Protein AF-A0A183SQ21-F1 (afdb_monomer)

Radius of gyration: 21.15 Å; Cα contacts (8 Å, |Δi|>4): 156; chains: 1; bounding box: 53×27×57 Å

Foldseek 3Di:
DDPPPQPQDDACADDPPDGRNDPVGHFDADPSRATDDPVDDPPDDDQVPAPDGHDFDKDFDKDKDWDADPVRHFDADPPPRHGKMKTFWDQDPVRDIDGPMDGPDDPDPPPPDDDDDPVRIDIDDPDDDDDD

pLDDT: mean 79.43, std 20.69, range [33.34, 97.88]

Organism: Schistocephalus solidus (NCBI:txid70667)

Structure (mmCIF, N/CA/C/O backbone):
data_AF-A0A183SQ21-F1
#
_entry.id   AF-A0A183SQ21-F1
#
loop_
_atom_site.group_PDB
_atom_site.id
_atom_site.type_symbol
_atom_site.label_atom_id
_atom_site.label_alt_id
_atom_site.label_comp_id
_atom_site.label_asym_id
_atom_site.label_entity_id
_atom_site.label_seq_id
_atom_site.pdbx_PDB_ins_code
_atom_site.Cartn_x
_atom_site.Cartn_y
_atom_site.Cartn_z
_atom_site.occupancy
_atom_site.B_iso_or_equiv
_atom_site.auth_seq_id
_atom_site.auth_comp_id
_atom_site.auth_asym_id
_atom_site.auth_atom_id
_atom_site.pdbx_PDB_model_num
ATOM 1 N N . MET A 1 1 ? -20.252 18.347 20.128 1.00 39.56 1 MET A N 1
ATOM 2 C CA . MET A 1 1 ? -20.014 17.818 18.763 1.00 39.56 1 MET A CA 1
ATOM 3 C C . MET A 1 1 ? -20.883 16.577 18.592 1.00 39.56 1 MET A C 1
ATOM 5 O O . MET A 1 1 ? -20.926 15.811 19.546 1.00 39.56 1 MET A O 1
ATOM 9 N N . PRO A 1 2 ? -21.644 16.403 17.498 1.00 37.38 2 PRO A N 1
ATOM 10 C CA . PRO A 1 2 ? -22.770 15.466 17.461 1.00 37.38 2 PRO A CA 1
ATOM 11 C C . PRO A 1 2 ? -22.291 14.015 17.628 1.00 37.38 2 PRO A C 1
ATOM 13 O O . PRO A 1 2 ? -21.528 13.499 16.817 1.00 37.38 2 PRO A O 1
ATOM 16 N N . THR A 1 3 ? -22.720 13.374 18.714 1.00 44.44 3 THR A N 1
ATOM 17 C CA . THR A 1 3 ? -22.290 12.044 19.187 1.00 44.44 3 THR A CA 1
ATOM 18 C C . THR A 1 3 ? -23.145 10.888 18.653 1.00 44.44 3 THR A C 1
ATOM 20 O O . THR A 1 3 ? -22.992 9.749 19.088 1.00 44.44 3 THR A O 1
ATOM 23 N N . THR A 1 4 ? -24.044 11.141 17.703 1.00 46.66 4 THR A N 1
ATOM 24 C CA . THR A 1 4 ? -25.114 10.201 17.328 1.00 46.66 4 THR A CA 1
ATOM 25 C C . THR A 1 4 ? -24.826 9.313 16.110 1.00 46.66 4 THR A C 1
ATOM 27 O O . THR A 1 4 ? -25.669 8.494 15.776 1.00 46.66 4 THR A O 1
ATOM 30 N N . GLY A 1 5 ? -23.652 9.407 15.465 1.00 54.44 5 GLY A N 1
ATOM 31 C CA . GLY A 1 5 ? -23.380 8.699 14.196 1.00 54.44 5 GLY A CA 1
ATOM 32 C C . GLY A 1 5 ? -22.378 7.532 14.216 1.00 54.44 5 GLY A C 1
ATOM 33 O O . GLY A 1 5 ? -22.286 6.814 13.225 1.00 54.44 5 GLY A O 1
ATOM 34 N N . PHE A 1 6 ? -21.598 7.330 15.288 1.00 63.06 6 PHE A N 1
ATOM 35 C CA . PHE A 1 6 ? -20.486 6.353 15.281 1.00 63.06 6 PHE A CA 1
ATOM 36 C C . PHE A 1 6 ? -20.784 5.027 15.989 1.00 63.06 6 PHE A C 1
ATOM 38 O O . PHE A 1 6 ? -20.034 4.073 15.804 1.00 63.06 6 PHE A O 1
ATOM 45 N N . LYS A 1 7 ? -21.867 4.946 16.777 1.00 65.06 7 LYS A N 1
ATOM 46 C CA . LYS A 1 7 ? -22.185 3.750 17.578 1.00 65.06 7 LYS A CA 1
ATOM 47 C C . LYS A 1 7 ? -22.483 2.502 16.738 1.00 65.06 7 LYS A C 1
ATOM 49 O O . LYS A 1 7 ? -22.293 1.400 17.233 1.00 65.06 7 LYS A O 1
ATOM 54 N N . ASP A 1 8 ? -22.861 2.676 15.472 1.00 83.75 8 ASP A N 1
ATOM 55 C CA . ASP A 1 8 ? -23.251 1.572 14.587 1.00 83.75 8 ASP A CA 1
ATOM 56 C C . ASP A 1 8 ? -22.136 1.118 13.629 1.00 83.75 8 ASP A C 1
ATOM 58 O O . ASP A 1 8 ? -22.383 0.331 12.712 1.00 83.75 8 ASP A O 1
ATOM 62 N N . ILE A 1 9 ? -20.905 1.616 13.800 1.00 91.12 9 ILE A N 1
ATOM 63 C CA . ILE A 1 9 ? -19.769 1.209 12.966 1.00 91.12 9 ILE A CA 1
ATOM 64 C C . ILE A 1 9 ? -19.279 -0.182 13.375 1.00 91.12 9 ILE A C 1
ATOM 66 O O . ILE A 1 9 ? -18.857 -0.408 14.509 1.00 91.12 9 ILE A O 1
ATOM 70 N N . LYS A 1 10 ? -19.236 -1.107 12.411 1.00 93.94 10 LYS A N 1
ATOM 71 C CA . LYS A 1 10 ? -18.681 -2.451 12.620 1.00 93.94 10 LYS A CA 1
ATOM 72 C C . LYS A 1 10 ? -17.179 -2.493 12.323 1.00 93.94 10 LYS A C 1
ATOM 74 O O . LYS A 1 10 ? -16.754 -2.824 11.216 1.00 93.94 10 LYS A O 1
ATOM 79 N N . PHE A 1 11 ? -16.358 -2.161 13.317 1.00 95.75 11 PHE A N 1
ATOM 80 C CA . PHE A 1 11 ? -14.898 -2.281 13.214 1.00 95.75 11 PHE A CA 1
ATOM 81 C C . PHE A 1 11 ? -14.429 -3.730 13.020 1.00 95.75 11 PHE A C 1
ATOM 83 O O . PHE A 1 11 ? -15.140 -4.678 13.346 1.00 95.75 11 PHE A O 1
ATOM 90 N N . ASN A 1 12 ? -13.209 -3.901 12.498 1.00 96.62 12 ASN A N 1
ATOM 91 C CA . ASN A 1 12 ? -12.594 -5.205 12.212 1.00 96.62 12 ASN A CA 1
ATOM 92 C C . ASN A 1 12 ? -13.447 -6.125 11.310 1.00 96.62 12 ASN A C 1
ATOM 94 O O . ASN A 1 12 ? -13.327 -7.349 11.374 1.00 96.62 12 ASN A O 1
ATOM 98 N N . SER A 1 13 ? -14.306 -5.546 10.468 1.00 95.44 13 SER A N 1
ATOM 99 C CA . SER A 1 13 ? -15.181 -6.268 9.540 1.00 95.44 13 SER A CA 1
ATOM 100 C C . SER A 1 13 ? -15.495 -5.418 8.305 1.00 95.44 13 SER A C 1
ATOM 102 O O . SER A 1 13 ? -15.102 -4.252 8.232 1.00 95.44 13 SER A O 1
ATOM 104 N N . VAL A 1 14 ? -16.195 -5.993 7.328 1.00 92.38 14 VAL A N 1
ATOM 105 C CA . VAL A 1 14 ? -16.802 -5.213 6.243 1.00 92.38 14 VAL A CA 1
ATOM 106 C C . VAL A 1 14 ? -18.116 -4.621 6.757 1.00 92.38 14 VAL A C 1
ATOM 108 O O . VAL A 1 14 ? -19.057 -5.344 7.082 1.00 92.38 14 VAL A O 1
ATOM 111 N N . ASP A 1 15 ? -18.169 -3.295 6.848 1.00 91.19 15 ASP A N 1
ATOM 112 C CA . ASP A 1 15 ? -19.330 -2.523 7.287 1.00 91.19 15 ASP A CA 1
ATOM 113 C C . ASP A 1 15 ? -20.032 -1.924 6.066 1.00 91.19 15 ASP A C 1
ATOM 115 O O . ASP A 1 15 ? -19.651 -0.865 5.555 1.00 91.19 15 ASP A O 1
ATOM 119 N N . ARG A 1 16 ? -21.064 -2.628 5.586 1.00 88.69 16 ARG A N 1
ATOM 120 C CA . ARG A 1 16 ? -21.777 -2.322 4.337 1.00 88.69 16 ARG A CA 1
ATOM 121 C C . ARG A 1 16 ? -20.806 -2.296 3.147 1.00 88.69 16 ARG A C 1
ATOM 123 O O . ARG A 1 16 ? -20.362 -3.341 2.694 1.00 88.69 16 ARG A O 1
ATOM 130 N N . LEU A 1 17 ? -20.495 -1.097 2.669 1.00 87.19 17 LEU A N 1
ATOM 131 C CA . LEU A 1 17 ? -19.667 -0.795 1.507 1.00 87.19 17 LEU A CA 1
ATOM 132 C C . LEU A 1 17 ? -18.208 -0.488 1.886 1.00 87.19 17 LEU A C 1
ATOM 134 O O . LEU A 1 17 ? -17.355 -0.347 1.019 1.00 87.19 17 LEU A O 1
ATOM 138 N N . ILE A 1 18 ? -17.906 -0.378 3.183 1.00 89.62 18 ILE A N 1
ATOM 139 C CA . ILE A 1 18 ? -16.592 0.032 3.676 1.00 89.62 18 ILE A CA 1
ATOM 140 C C . ILE A 1 18 ? -15.902 -1.181 4.291 1.00 89.62 18 ILE A C 1
ATOM 142 O O . ILE A 1 18 ? -16.353 -1.726 5.302 1.00 89.62 18 ILE A O 1
ATOM 146 N N . ASN A 1 19 ? -14.770 -1.587 3.720 1.00 92.69 19 ASN A N 1
ATOM 147 C CA . ASN A 1 19 ? -13.890 -2.536 4.386 1.00 92.69 19 ASN A CA 1
ATOM 148 C C . ASN A 1 19 ? -13.174 -1.826 5.544 1.00 92.69 19 ASN A C 1
ATOM 150 O O . ASN A 1 19 ? -12.399 -0.901 5.323 1.00 92.69 19 ASN A O 1
ATOM 154 N N . ARG A 1 20 ? -13.451 -2.244 6.782 1.00 94.62 20 ARG A N 1
ATOM 155 C CA . ARG A 1 20 ? -12.807 -1.708 7.990 1.00 94.62 20 ARG A CA 1
ATOM 156 C C . ARG A 1 20 ? -11.824 -2.697 8.604 1.00 94.62 20 ARG A C 1
ATOM 158 O O . ARG A 1 20 ? -11.449 -2.533 9.764 1.00 94.62 20 ARG A O 1
ATOM 165 N N . THR A 1 21 ? -11.445 -3.752 7.892 1.00 95.69 21 THR A N 1
ATOM 166 C CA . THR A 1 21 ? -10.397 -4.677 8.338 1.00 95.69 21 THR A CA 1
ATOM 167 C C . THR A 1 21 ? -9.019 -4.057 8.121 1.00 95.69 21 THR A C 1
ATOM 169 O O . THR A 1 21 ? -8.851 -3.149 7.319 1.00 95.69 21 THR A O 1
ATOM 172 N N . SER A 1 22 ? -8.014 -4.508 8.864 1.00 95.94 22 SER A N 1
ATOM 173 C CA . SER A 1 22 ? -6.633 -4.068 8.663 1.00 95.94 22 SER A CA 1
ATOM 174 C C . SER A 1 22 ? -5.808 -5.217 8.103 1.00 95.94 22 SER A C 1
ATOM 176 O O . SER A 1 22 ? -5.941 -6.358 8.547 1.00 95.94 22 SER A O 1
ATOM 178 N N . HIS A 1 23 ? -4.905 -4.906 7.172 1.00 95.12 23 HIS A N 1
ATOM 179 C CA . HIS A 1 23 ? -3.909 -5.864 6.683 1.00 95.12 23 HIS A CA 1
ATOM 180 C C . HIS A 1 23 ? -2.863 -6.231 7.753 1.00 95.12 23 HIS A C 1
ATOM 182 O O . HIS A 1 23 ? -2.147 -7.210 7.587 1.00 95.12 23 HIS A O 1
ATOM 188 N N . LEU A 1 24 ? -2.799 -5.486 8.865 1.00 96.88 24 LEU A N 1
ATOM 189 C CA . LEU A 1 24 ? -1.953 -5.789 10.028 1.00 96.88 24 LEU A CA 1
ATOM 190 C C . LEU A 1 24 ? -2.661 -6.668 11.078 1.00 96.88 24 LEU A C 1
ATOM 192 O O . LEU A 1 24 ? -2.139 -6.860 12.173 1.00 96.88 24 LEU A O 1
ATOM 196 N N . GLY A 1 25 ? -3.854 -7.187 10.774 1.00 96.00 25 GLY A N 1
ATOM 197 C CA . GLY A 1 25 ? -4.673 -7.954 11.714 1.00 96.00 25 GLY A CA 1
ATOM 198 C C . GLY A 1 25 ? -5.649 -7.086 12.513 1.00 96.00 25 GLY A C 1
ATOM 199 O O . GLY A 1 25 ? -5.846 -5.908 12.220 1.00 96.00 25 GLY A O 1
ATOM 200 N N . LYS A 1 26 ? -6.320 -7.679 13.507 1.00 97.88 26 LYS A N 1
ATOM 201 C CA . LYS A 1 26 ? -7.356 -6.976 14.282 1.00 97.88 26 LYS A CA 1
ATOM 202 C C . LYS A 1 26 ? -6.746 -5.852 15.121 1.00 97.88 26 LYS A C 1
ATOM 204 O O . LYS A 1 26 ? -5.819 -6.092 15.888 1.00 97.88 26 LYS A O 1
ATOM 209 N N . TYR A 1 27 ? -7.305 -4.650 15.014 1.00 97.69 27 TYR A N 1
ATOM 210 C CA . TYR A 1 27 ? -6.926 -3.511 15.852 1.00 97.69 27 TYR A CA 1
ATOM 211 C C . TYR A 1 27 ? -7.839 -3.399 17.074 1.00 97.69 27 TYR A C 1
ATOM 213 O O . TYR A 1 27 ? -9.020 -3.761 17.029 1.00 97.69 27 TYR A O 1
ATOM 221 N N . ALA A 1 28 ? -7.276 -2.891 18.168 1.00 97.88 28 ALA A N 1
ATOM 222 C CA . ALA A 1 28 ? -7.998 -2.671 19.412 1.00 97.88 28 ALA A CA 1
ATOM 223 C C . ALA A 1 28 ? -8.963 -1.481 19.304 1.00 97.88 28 ALA A C 1
ATOM 225 O O . ALA A 1 28 ? -8.740 -0.549 18.528 1.00 97.88 28 ALA A O 1
ATOM 226 N N . ILE A 1 29 ? -10.021 -1.526 20.110 1.00 96.19 29 ILE A N 1
ATOM 227 C CA . ILE A 1 29 ? -10.992 -0.446 20.291 1.00 96.19 29 ILE A CA 1
ATOM 228 C C . ILE A 1 29 ? -10.850 0.056 21.731 1.00 96.19 29 ILE A C 1
ATOM 230 O O . ILE A 1 29 ? -10.738 -0.766 22.641 1.00 96.19 29 ILE A O 1
ATOM 234 N N . ASP A 1 30 ? -10.804 1.371 21.927 1.00 93.81 30 ASP A N 1
ATOM 235 C CA . ASP A 1 30 ? -10.672 1.989 23.252 1.00 93.81 30 ASP A CA 1
ATOM 236 C C . ASP A 1 30 ? -11.998 2.028 24.037 1.00 93.81 30 ASP A C 1
ATOM 238 O O . ASP A 1 30 ? -13.057 1.644 23.529 1.00 93.81 30 ASP A O 1
ATOM 242 N N . GLU A 1 31 ? -11.958 2.509 25.286 1.00 93.62 31 GLU A N 1
ATOM 243 C CA . GLU A 1 31 ? -13.154 2.641 26.132 1.00 93.62 31 GLU A CA 1
ATOM 244 C C . GLU A 1 31 ? -14.235 3.578 25.562 1.00 93.62 31 GLU A C 1
ATOM 246 O O . GLU A 1 31 ? -15.388 3.536 25.994 1.00 93.62 31 GLU A O 1
ATOM 251 N N . HIS A 1 32 ? -13.888 4.416 24.583 1.00 90.00 32 HIS A N 1
ATOM 252 C CA . HIS A 1 32 ? -14.802 5.334 23.911 1.00 90.00 32 HIS A CA 1
ATOM 253 C C . HIS A 1 32 ? -15.380 4.751 22.615 1.00 90.00 32 HIS A C 1
ATOM 255 O O . HIS A 1 32 ? -16.170 5.417 21.940 1.00 90.00 32 HIS A O 1
ATOM 261 N N . GLY A 1 33 ? -15.027 3.509 22.270 1.00 92.12 33 GLY A N 1
ATOM 262 C CA . GLY A 1 33 ? -15.489 2.849 21.057 1.00 92.12 33 GLY A CA 1
ATOM 263 C C . GLY A 1 33 ? -14.740 3.291 19.799 1.00 92.12 33 GLY A C 1
ATOM 264 O O . GLY A 1 33 ? -15.276 3.140 18.702 1.00 92.12 33 GLY A O 1
ATOM 265 N N . LEU A 1 34 ? -13.534 3.856 19.924 1.00 93.12 34 LEU A N 1
ATOM 266 C CA . LEU A 1 34 ? -12.725 4.325 18.799 1.00 93.12 34 LEU A CA 1
ATOM 267 C C . LEU A 1 34 ? -11.553 3.378 18.501 1.00 93.12 34 LEU A C 1
ATOM 269 O O . LEU A 1 34 ? -10.991 2.765 19.409 1.00 93.12 34 LEU A O 1
ATOM 273 N N . PRO A 1 35 ? -11.155 3.242 17.225 1.00 96.25 35 PRO A N 1
ATOM 274 C CA . PRO A 1 35 ? -10.062 2.362 16.848 1.00 96.25 35 PRO A CA 1
ATOM 275 C C . PRO A 1 35 ? -8.707 2.945 17.250 1.00 96.25 35 PRO A C 1
ATOM 277 O O . PRO A 1 35 ? -8.389 4.094 16.937 1.00 96.25 35 PRO A O 1
ATOM 280 N N . LEU A 1 36 ? -7.878 2.115 17.879 1.00 96.94 36 LEU A N 1
ATOM 281 C CA . LEU A 1 36 ? -6.490 2.428 18.191 1.00 96.94 36 LEU A CA 1
ATOM 282 C C . LEU A 1 36 ? -5.583 2.080 17.007 1.00 96.94 36 LEU A C 1
ATOM 284 O O . LEU A 1 36 ? -5.744 1.043 16.363 1.00 96.94 36 LEU A O 1
ATOM 288 N N . ASN A 1 37 ? -4.602 2.943 16.730 1.00 96.88 37 ASN A N 1
ATOM 289 C CA . ASN A 1 37 ? -3.607 2.690 15.690 1.00 96.88 37 ASN A CA 1
ATOM 290 C C . ASN A 1 37 ? -2.798 1.421 16.039 1.00 96.88 37 ASN A C 1
ATOM 292 O O . ASN A 1 37 ? -2.138 1.413 17.083 1.00 96.88 37 ASN A O 1
ATOM 296 N N . PRO A 1 38 ? -2.787 0.378 15.182 1.00 97.00 38 PRO A N 1
ATOM 297 C CA . PRO A 1 38 ? -2.024 -0.845 15.439 1.00 97.00 38 PRO A CA 1
ATOM 298 C C . PRO A 1 38 ? -0.510 -0.606 15.558 1.00 97.00 38 PRO A C 1
ATOM 300 O O . PRO A 1 38 ? 0.181 -1.415 16.166 1.00 97.00 38 PRO A O 1
ATOM 303 N N . CYS A 1 39 ? 0.006 0.513 15.037 1.00 97.06 39 CYS A N 1
ATOM 304 C CA . CYS A 1 39 ? 1.416 0.899 15.150 1.00 97.06 39 CYS A CA 1
ATOM 305 C C . CYS A 1 39 ? 1.736 1.752 16.397 1.00 97.06 39 CYS A C 1
ATOM 307 O O . CYS A 1 39 ? 2.853 2.250 16.523 1.00 97.06 39 CYS A O 1
ATOM 309 N N . GLY A 1 40 ? 0.782 1.949 17.313 1.00 96.62 40 GLY A N 1
ATOM 310 C CA . GLY A 1 40 ? 0.985 2.697 18.556 1.00 96.62 40 GLY A CA 1
ATOM 311 C C . GLY A 1 40 ? 0.599 4.181 18.494 1.00 96.62 40 GLY A C 1
ATOM 312 O O . GLY A 1 40 ? 0.019 4.675 17.523 1.00 96.62 40 GLY A O 1
ATOM 313 N N . ARG A 1 41 ? 0.871 4.898 19.594 1.00 97.06 41 ARG A N 1
ATOM 314 C CA . ARG A 1 41 ? 0.466 6.301 19.790 1.00 97.06 41 ARG A CA 1
ATOM 315 C C . ARG A 1 41 ? 1.204 7.236 18.827 1.00 97.06 41 ARG A C 1
ATOM 317 O O . ARG A 1 41 ? 2.421 7.180 18.721 1.00 97.06 41 ARG A O 1
ATOM 324 N N . THR A 1 42 ? 0.466 8.153 18.205 1.00 96.75 42 THR A N 1
ATOM 325 C CA . THR A 1 42 ? 0.994 9.165 17.266 1.00 96.75 42 THR A CA 1
ATOM 326 C C . THR A 1 42 ? 1.089 10.571 17.868 1.00 96.75 42 THR A C 1
ATOM 328 O O . THR A 1 42 ? 1.532 11.494 17.194 1.00 96.75 42 THR A O 1
ATOM 331 N N . GLY A 1 43 ? 0.649 10.760 19.118 1.00 96.56 43 GLY A N 1
ATOM 332 C CA . GLY A 1 43 ? 0.598 12.071 19.780 1.00 96.56 43 GLY A CA 1
ATOM 333 C C . GLY A 1 43 ? -0.637 12.916 19.438 1.00 96.56 43 GLY A C 1
ATOM 334 O O . GLY A 1 43 ? -0.784 14.008 19.977 1.00 96.56 43 GLY A O 1
ATOM 335 N N . ILE A 1 44 ? -1.542 12.409 18.595 1.00 94.75 44 ILE A N 1
ATOM 336 C CA . ILE A 1 44 ? -2.809 13.059 18.233 1.00 94.75 44 ILE A CA 1
ATOM 337 C C . ILE A 1 44 ? -3.984 12.080 18.355 1.00 94.75 44 ILE A C 1
ATOM 339 O O . ILE A 1 44 ? -3.814 10.871 18.201 1.00 94.75 44 ILE A O 1
ATOM 343 N N . GLN A 1 45 ? -5.178 12.607 18.631 1.00 93.00 45 GLN A N 1
ATOM 344 C CA . GLN A 1 45 ? -6.438 11.857 18.673 1.00 93.00 45 GLN A CA 1
ATOM 345 C C . GLN A 1 45 ? -7.405 12.368 17.599 1.00 93.00 45 GLN A C 1
ATOM 347 O O . GLN A 1 45 ? -7.269 13.483 17.095 1.00 93.00 45 GLN A O 1
ATOM 352 N N . GLY A 1 46 ? -8.408 11.556 17.264 1.00 92.81 46 GLY A N 1
ATOM 353 C CA . GLY A 1 46 ? -9.344 11.854 16.183 1.00 92.81 46 GLY A CA 1
ATOM 354 C C . GLY A 1 46 ? -8.914 11.272 14.835 1.00 92.81 46 GLY A C 1
ATOM 355 O O . GLY A 1 46 ? -7.903 10.584 14.728 1.00 92.81 46 GLY A O 1
ATOM 356 N N . ARG A 1 47 ? -9.694 11.557 13.786 1.00 92.75 47 ARG A N 1
ATOM 357 C CA . ARG A 1 47 ? -9.378 11.141 12.404 1.00 92.75 47 ARG A CA 1
ATOM 358 C C . ARG A 1 47 ? -8.405 12.078 11.687 1.00 92.75 47 ARG A C 1
ATOM 360 O O . ARG A 1 47 ? -7.851 11.705 10.657 1.00 92.75 47 ARG A O 1
ATOM 367 N N . GLY A 1 48 ? -8.244 13.309 12.174 1.00 93.69 48 GLY A N 1
ATOM 368 C CA . GLY A 1 48 ? -7.615 14.373 11.390 1.00 93.69 48 GLY A CA 1
ATOM 369 C C . GLY A 1 48 ? -8.333 14.552 10.047 1.00 93.69 48 GLY A C 1
ATOM 370 O O . GLY A 1 48 ? -9.562 14.611 10.005 1.00 93.69 48 GLY A O 1
ATOM 371 N N . CYS A 1 49 ? -7.569 14.582 8.955 1.00 92.88 49 CYS A N 1
ATOM 372 C CA . CYS A 1 49 ? -8.091 14.706 7.589 1.00 92.88 49 CYS A CA 1
ATOM 373 C C . CYS A 1 49 ? -8.505 13.367 6.946 1.00 92.88 49 CYS A C 1
ATOM 375 O O . CYS A 1 49 ? -8.872 13.349 5.773 1.00 92.88 49 CYS A O 1
ATOM 377 N N . LEU A 1 50 ? -8.422 12.242 7.668 1.00 92.75 50 LEU A N 1
ATOM 378 C CA . LEU A 1 50 ? -8.785 10.931 7.127 1.00 92.75 50 LEU A CA 1
ATOM 379 C C . LEU A 1 50 ? -10.301 10.765 7.012 1.00 92.75 50 LEU A C 1
ATOM 381 O O . LEU A 1 50 ? -11.082 11.229 7.852 1.00 92.75 50 LEU A O 1
ATOM 385 N N . ARG A 1 51 ? -10.721 10.037 5.976 1.00 89.81 51 ARG A N 1
ATOM 386 C CA . ARG A 1 51 ? -12.137 9.827 5.684 1.00 89.81 51 ARG A CA 1
ATOM 387 C C . ARG A 1 51 ? -12.794 8.930 6.730 1.00 89.81 51 ARG A C 1
ATOM 389 O O . ARG A 1 51 ? -13.846 9.293 7.259 1.00 89.81 51 ARG A O 1
ATOM 396 N N . TYR A 1 52 ? -12.161 7.817 7.096 1.00 91.38 52 TYR A N 1
ATOM 397 C CA . TYR A 1 52 ? -12.734 6.831 8.015 1.00 91.38 52 TYR A CA 1
ATOM 398 C C . TYR A 1 52 ? -11.992 6.731 9.342 1.00 91.38 52 TYR A C 1
ATOM 400 O O . TYR A 1 52 ? -10.794 6.985 9.441 1.00 91.38 52 TYR A O 1
ATOM 408 N N . TRP A 1 53 ? -12.733 6.312 10.368 1.00 93.69 53 TRP A N 1
ATOM 409 C CA . TRP A 1 53 ? -12.158 5.770 11.593 1.00 93.69 53 TRP A CA 1
ATOM 410 C C . TRP A 1 53 ? -11.546 4.398 11.312 1.00 93.69 53 TRP A C 1
ATOM 412 O O . TRP A 1 53 ? -12.215 3.539 10.732 1.00 93.69 53 TRP A O 1
ATOM 422 N N . GLY A 1 54 ? -10.313 4.196 11.777 1.00 94.56 54 GLY A N 1
ATOM 423 C CA . GLY A 1 54 ? -9.568 2.958 11.578 1.00 94.56 54 GLY A CA 1
ATOM 424 C C . GLY A 1 54 ? -8.810 2.960 10.244 1.00 94.56 54 GLY A C 1
ATOM 425 O O . GLY A 1 54 ? -8.336 4.016 9.815 1.00 94.56 54 GLY A O 1
ATOM 426 N N . PRO A 1 55 ? -8.657 1.798 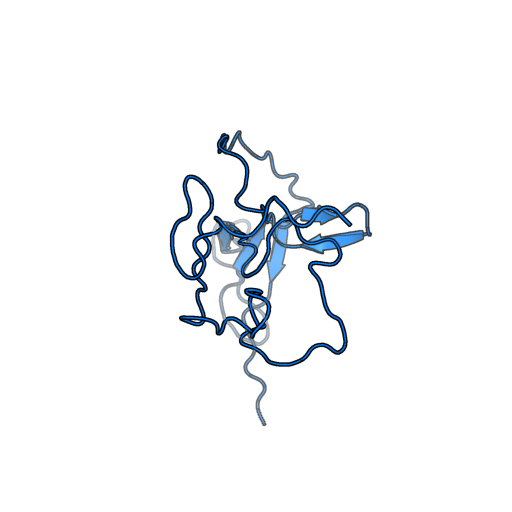9.590 1.00 95.50 55 PRO A N 1
ATOM 427 C CA . PRO A 1 55 ? -7.964 1.684 8.308 1.00 95.50 55 PRO A CA 1
ATOM 428 C C . PRO A 1 55 ? -8.595 2.552 7.208 1.00 95.50 55 PRO A C 1
ATOM 430 O O . PRO A 1 55 ? -9.814 2.630 7.086 1.00 95.50 55 PRO A O 1
ATOM 433 N N . ASN A 1 56 ? -7.751 3.195 6.399 1.00 94.38 56 ASN A N 1
ATOM 434 C CA . ASN A 1 56 ? -8.142 3.920 5.188 1.00 94.38 56 ASN A CA 1
ATOM 435 C C . ASN A 1 56 ? -7.384 3.272 4.020 1.00 94.38 56 ASN A C 1
ATOM 437 O O . ASN A 1 56 ? -6.180 3.481 3.874 1.00 94.38 56 ASN A O 1
ATOM 441 N N . HIS A 1 57 ? -8.057 2.404 3.262 1.00 92.25 57 HIS A N 1
ATOM 442 C CA . HIS A 1 57 ? -7.410 1.593 2.232 1.00 92.25 57 HIS A CA 1
ATOM 443 C C . HIS A 1 57 ? -7.086 2.408 0.975 1.00 92.25 57 HIS A C 1
ATOM 445 O O . HIS A 1 57 ? -7.902 3.182 0.474 1.00 92.25 57 HIS A O 1
ATOM 451 N N . ALA A 1 58 ? -5.900 2.169 0.430 1.00 90.00 58 ALA A N 1
ATOM 452 C CA . ALA A 1 58 ? 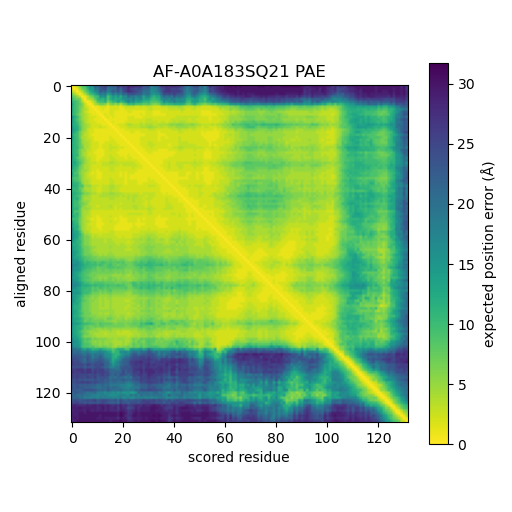-5.464 2.667 -0.864 1.00 90.00 58 ALA A CA 1
ATOM 453 C C . ALA A 1 58 ? -4.866 1.511 -1.671 1.00 90.00 58 ALA A C 1
ATOM 455 O O . ALA A 1 58 ? -4.466 0.489 -1.105 1.00 90.00 58 ALA A O 1
ATOM 456 N N . ALA A 1 59 ? -4.827 1.676 -2.986 1.00 88.94 59 ALA A N 1
ATOM 457 C CA . ALA A 1 59 ? -4.205 0.751 -3.913 1.00 88.94 59 ALA A CA 1
ATOM 458 C C . ALA A 1 59 ? -3.261 1.520 -4.836 1.00 88.94 59 ALA A C 1
ATOM 460 O O . ALA A 1 59 ? -3.659 2.509 -5.447 1.00 88.94 59 ALA A O 1
ATOM 461 N N . ASP A 1 60 ? -2.031 1.032 -4.964 1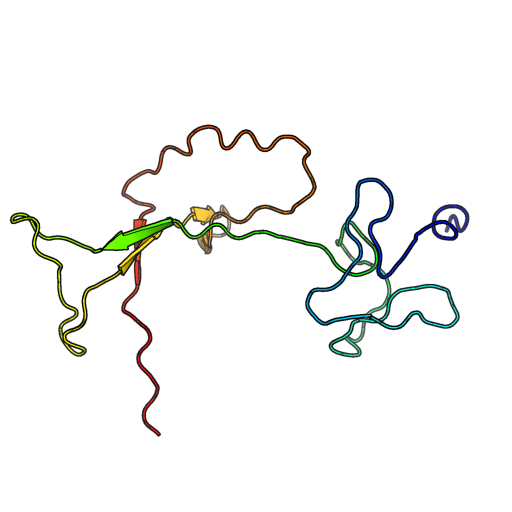.00 90.06 60 ASP A N 1
ATOM 462 C CA . ASP A 1 60 ? -1.008 1.576 -5.854 1.00 90.06 60 ASP A CA 1
ATOM 463 C C . ASP A 1 60 ? -0.719 0.555 -6.965 1.00 90.06 60 ASP A C 1
ATOM 465 O O . ASP A 1 60 ? 0.099 -0.349 -6.771 1.00 90.06 60 ASP A O 1
ATOM 469 N N . PRO A 1 61 ? -1.404 0.627 -8.121 1.00 87.31 61 PRO A N 1
ATOM 470 C CA . PRO A 1 61 ? -1.099 -0.252 -9.240 1.00 87.31 61 PRO A CA 1
ATOM 471 C C . PRO A 1 61 ? 0.294 0.066 -9.796 1.00 87.31 61 PRO A C 1
ATOM 473 O O . PRO A 1 61 ? 0.598 1.204 -10.155 1.00 87.31 61 PRO A O 1
ATOM 476 N N . ILE A 1 62 ? 1.140 -0.959 -9.907 1.00 88.81 62 ILE A N 1
ATOM 477 C CA . ILE A 1 62 ? 2.484 -0.842 -10.481 1.00 88.81 62 ILE A CA 1
ATOM 478 C C . ILE A 1 62 ? 2.491 -1.529 -11.844 1.00 88.81 62 ILE A C 1
ATOM 480 O O . ILE A 1 62 ? 2.550 -2.755 -11.943 1.00 88.81 62 ILE A O 1
ATOM 484 N N . VAL A 1 63 ? 2.461 -0.727 -12.908 1.00 88.69 63 VAL A N 1
ATOM 485 C CA . VAL A 1 63 ? 2.678 -1.206 -14.278 1.00 88.69 63 VAL A CA 1
ATOM 486 C C . VAL A 1 63 ? 4.161 -1.100 -14.590 1.00 88.69 63 VAL A C 1
ATOM 488 O O . VAL A 1 63 ? 4.744 -0.021 -14.475 1.00 88.69 63 VAL A O 1
ATOM 491 N N . SER A 1 64 ? 4.773 -2.214 -14.988 1.00 89.31 64 SER A N 1
ATOM 492 C CA . SER A 1 64 ? 6.208 -2.283 -15.259 1.00 89.31 64 SER A CA 1
ATOM 493 C C . SER A 1 64 ? 6.524 -3.022 -16.554 1.00 89.31 64 SER A C 1
ATOM 495 O O . SER A 1 64 ? 5.749 -3.856 -17.023 1.00 89.31 64 SER A O 1
ATOM 497 N N . ARG A 1 65 ? 7.680 -2.702 -17.140 1.00 91.56 65 ARG A N 1
ATOM 498 C CA . ARG A 1 65 ? 8.256 -3.400 -18.295 1.00 91.56 65 ARG A CA 1
ATOM 499 C C . ARG A 1 65 ? 9.778 -3.363 -18.236 1.00 91.56 65 ARG A C 1
ATOM 501 O O . ARG A 1 65 ? 10.361 -2.488 -17.601 1.00 91.56 65 ARG A O 1
ATOM 508 N N . TRP A 1 66 ? 10.440 -4.266 -18.949 1.00 93.56 66 TRP A N 1
ATOM 509 C CA . TRP A 1 66 ? 11.890 -4.179 -19.126 1.00 93.56 66 TRP A CA 1
ATOM 510 C C . TRP A 1 66 ? 12.258 -3.034 -20.070 1.00 93.56 66 TRP A C 1
ATOM 512 O O . TRP A 1 66 ? 11.619 -2.861 -21.109 1.00 93.56 66 TRP A O 1
ATOM 522 N N . LYS A 1 67 ? 13.318 -2.287 -19.744 1.00 89.50 67 LYS A N 1
ATOM 523 C CA . LYS A 1 67 ? 13.946 -1.371 -20.697 1.00 89.50 67 LYS A CA 1
ATOM 524 C C . LYS A 1 67 ? 14.600 -2.197 -21.799 1.00 89.50 67 LYS A C 1
ATOM 526 O O . LYS A 1 67 ? 15.403 -3.086 -21.506 1.00 89.50 67 LYS A O 1
ATOM 531 N N . VAL A 1 68 ? 14.286 -1.884 -23.048 1.00 93.62 68 VAL A N 1
ATOM 532 C CA . VAL A 1 68 ? 14.910 -2.494 -24.225 1.00 93.62 68 VAL A CA 1
ATOM 533 C C . VAL A 1 68 ? 15.626 -1.431 -25.054 1.00 93.62 68 VAL A C 1
ATOM 535 O O . VAL A 1 68 ? 15.266 -0.254 -25.002 1.00 93.62 68 VAL A O 1
ATOM 538 N N . ASN A 1 69 ? 16.676 -1.832 -25.768 1.00 91.88 69 ASN A N 1
ATOM 539 C CA . ASN A 1 69 ? 17.381 -0.980 -26.726 1.00 91.88 69 ASN A CA 1
ATOM 540 C C . ASN A 1 69 ? 16.734 -1.057 -28.122 1.00 91.88 69 ASN A C 1
ATOM 542 O O . ASN A 1 69 ? 15.739 -1.747 -28.316 1.00 91.88 69 ASN A O 1
ATOM 546 N N . SER A 1 70 ? 17.317 -0.374 -29.110 1.00 94.50 70 SER A N 1
ATOM 547 C CA . SER A 1 70 ? 16.833 -0.364 -30.501 1.00 94.50 70 SER A CA 1
ATOM 548 C C . SER A 1 70 ? 16.858 -1.727 -31.205 1.00 94.50 70 SER A C 1
ATOM 550 O O . SER A 1 70 ? 16.279 -1.862 -32.276 1.00 94.50 70 SER A O 1
ATOM 552 N N . ALA A 1 71 ? 17.523 -2.728 -30.625 1.00 95.69 71 ALA A N 1
ATOM 553 C CA . ALA A 1 71 ? 17.563 -4.102 -31.119 1.00 95.69 71 ALA A CA 1
ATOM 554 C C . ALA A 1 71 ? 16.658 -5.045 -30.299 1.00 95.69 71 ALA A C 1
ATOM 556 O O . ALA A 1 71 ? 16.892 -6.254 -30.294 1.00 95.69 71 ALA A O 1
ATOM 557 N N . ASP A 1 72 ? 15.700 -4.499 -29.539 1.00 93.31 72 ASP A N 1
ATOM 558 C CA . ASP A 1 72 ? 14.781 -5.221 -28.646 1.00 93.31 72 ASP A CA 1
ATOM 559 C C . ASP A 1 72 ? 15.466 -6.097 -27.580 1.00 93.31 72 ASP A C 1
ATOM 561 O O . ASP A 1 72 ? 14.866 -6.996 -26.982 1.00 93.31 72 ASP A O 1
ATOM 565 N N . LYS A 1 73 ? 16.738 -5.819 -27.270 1.00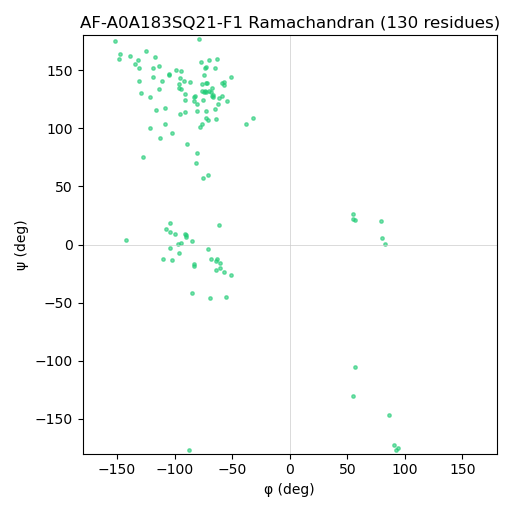 95.38 73 LYS A N 1
ATOM 566 C CA . LYS A 1 73 ? 17.464 -6.501 -26.194 1.00 95.38 73 LYS A CA 1
ATOM 567 C C . LYS A 1 73 ? 17.315 -5.734 -24.890 1.00 95.38 73 LYS A C 1
ATOM 569 O O . LYS A 1 73 ? 17.392 -4.507 -24.871 1.00 95.38 73 LYS A O 1
ATOM 574 N N . ARG A 1 74 ? 17.153 -6.465 -23.782 1.00 93.31 74 ARG A N 1
ATOM 575 C CA . ARG A 1 74 ? 17.068 -5.873 -22.438 1.00 93.31 74 ARG A CA 1
ATOM 576 C C . ARG A 1 74 ? 18.337 -5.084 -22.125 1.00 93.31 74 ARG A C 1
ATOM 578 O O . ARG A 1 74 ? 19.437 -5.627 -22.208 1.00 93.31 74 ARG A O 1
ATOM 585 N N . CYS A 1 75 ? 18.174 -3.831 -21.721 1.00 91.19 75 CYS A N 1
ATOM 586 C CA . CYS A 1 75 ? 19.281 -3.015 -21.244 1.00 91.19 75 CYS A CA 1
ATOM 587 C C . CYS A 1 75 ? 19.712 -3.501 -19.860 1.00 91.19 75 CYS A C 1
ATOM 589 O O . CYS A 1 75 ? 18.873 -3.667 -18.971 1.00 91.19 75 CYS A O 1
ATOM 591 N N . LEU A 1 76 ? 21.014 -3.710 -19.678 1.00 90.94 76 LEU A N 1
ATOM 592 C CA . LEU A 1 76 ? 21.598 -4.065 -18.390 1.00 90.94 76 LEU A CA 1
ATOM 593 C C . LEU A 1 76 ? 22.101 -2.808 -17.685 1.00 90.94 76 LEU A C 1
ATOM 595 O O . LEU A 1 76 ? 22.622 -1.893 -18.317 1.00 90.94 76 LEU A O 1
ATOM 599 N N . HIS A 1 77 ? 21.944 -2.772 -16.369 1.00 87.31 77 HIS A N 1
ATOM 600 C CA . HIS A 1 77 ? 22.526 -1.738 -15.534 1.00 87.31 77 HIS A CA 1
ATOM 601 C C . HIS A 1 77 ? 24.034 -1.967 -15.383 1.00 87.31 77 HIS A C 1
ATOM 603 O O . HIS A 1 77 ? 24.452 -3.070 -15.030 1.00 87.31 77 HIS A O 1
ATOM 609 N N . GLU A 1 78 ? 24.825 -0.917 -15.603 1.00 88.12 78 GLU A N 1
ATOM 610 C CA . GLU A 1 78 ? 26.284 -0.984 -15.754 1.00 88.12 78 GLU A CA 1
ATOM 611 C C . GLU A 1 7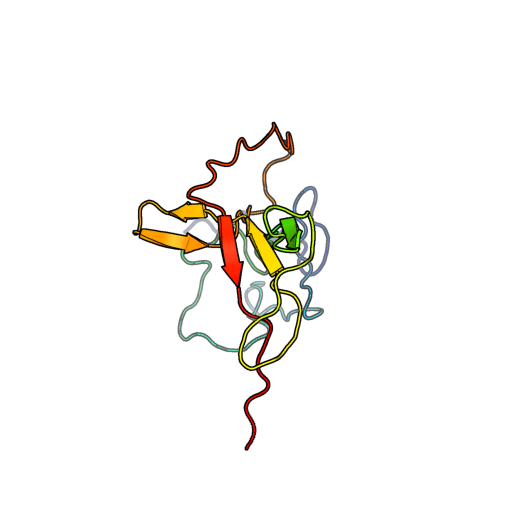8 ? 27.003 -1.663 -14.583 1.00 88.12 78 GLU A C 1
ATOM 613 O O . GLU A 1 78 ? 27.848 -2.526 -14.802 1.00 88.12 78 GLU A O 1
ATOM 618 N N . SER A 1 79 ? 26.654 -1.346 -13.335 1.00 90.00 79 SER A N 1
ATOM 619 C CA . SER A 1 79 ? 27.351 -1.931 -12.181 1.00 90.00 79 SER A CA 1
ATOM 620 C C . SER A 1 79 ? 26.792 -3.292 -11.768 1.00 90.00 79 SER A C 1
ATOM 622 O O . SER A 1 79 ? 27.542 -4.215 -11.472 1.00 90.00 79 SER A O 1
ATOM 624 N N . SER A 1 80 ? 25.465 -3.444 -11.757 1.00 89.06 80 SER A N 1
ATOM 625 C CA . SER A 1 80 ? 24.827 -4.680 -11.272 1.00 89.06 80 SER A CA 1
ATOM 626 C C . SER A 1 80 ? 24.749 -5.797 -12.314 1.00 89.06 80 SER A C 1
ATOM 628 O O . SER A 1 80 ? 24.437 -6.930 -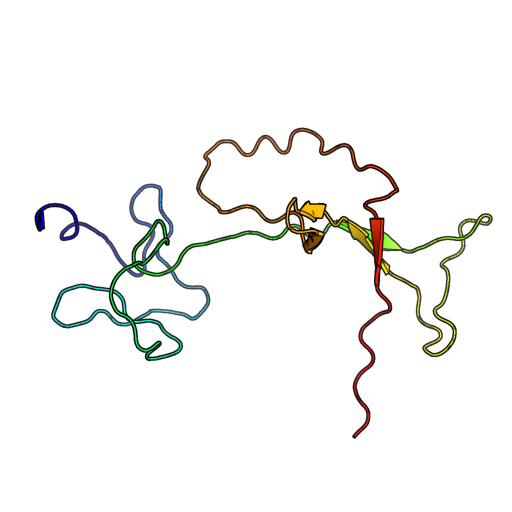11.956 1.00 89.06 80 SER A O 1
ATOM 630 N N . GLN A 1 81 ? 24.932 -5.468 -13.598 1.00 92.31 81 GLN A N 1
ATOM 631 C CA . GLN A 1 81 ? 24.734 -6.369 -14.740 1.00 92.31 81 GLN A CA 1
ATOM 632 C C . GLN A 1 81 ? 23.334 -7.020 -14.791 1.00 92.31 81 GLN A C 1
ATOM 634 O O . GLN A 1 81 ? 23.130 -8.051 -15.428 1.00 92.31 81 GLN A O 1
ATOM 639 N N . ARG A 1 82 ? 22.336 -6.412 -14.133 1.00 89.44 82 ARG A N 1
ATOM 640 C CA . ARG A 1 82 ? 20.936 -6.862 -14.129 1.00 89.44 82 ARG A CA 1
ATOM 641 C C . ARG A 1 82 ? 20.092 -6.061 -15.121 1.00 89.44 82 ARG A C 1
ATOM 643 O O . ARG A 1 82 ? 20.373 -4.879 -15.321 1.00 89.44 82 ARG A O 1
ATOM 650 N N . PRO A 1 83 ? 19.038 -6.655 -15.708 1.00 89.19 83 PRO A N 1
ATOM 651 C CA . PRO A 1 83 ? 18.101 -5.922 -16.553 1.00 89.19 83 PRO A CA 1
ATOM 652 C C . PRO A 1 83 ? 17.461 -4.729 -15.830 1.00 89.19 83 PRO A C 1
ATOM 654 O O . PRO A 1 83 ? 17.089 -4.831 -14.661 1.00 89.19 83 PRO A O 1
ATOM 657 N N . ILE A 1 84 ? 17.314 -3.607 -16.537 1.00 87.06 84 ILE A N 1
ATOM 658 C CA . ILE A 1 84 ? 16.695 -2.381 -16.015 1.00 87.06 84 ILE A CA 1
ATOM 659 C C . ILE A 1 84 ? 15.172 -2.479 -16.143 1.00 87.06 84 ILE A C 1
ATOM 661 O O . ILE A 1 84 ? 14.652 -2.717 -17.237 1.00 87.06 84 ILE A O 1
ATOM 665 N N . LEU A 1 85 ? 14.457 -2.258 -15.037 1.00 89.44 85 LEU A N 1
ATOM 666 C CA . LEU A 1 85 ? 12.997 -2.205 -15.007 1.00 89.44 85 LEU A CA 1
ATOM 667 C C . LEU A 1 85 ? 12.521 -0.749 -15.133 1.00 89.44 85 LEU A C 1
ATOM 669 O O . LEU A 1 85 ? 13.024 0.153 -14.462 1.00 89.44 85 LEU A O 1
ATOM 673 N N . GLN A 1 86 ? 11.538 -0.523 -15.995 1.00 87.50 86 GLN A N 1
ATOM 674 C CA . GLN A 1 86 ? 10.796 0.730 -16.092 1.00 87.50 86 GLN A CA 1
ATOM 675 C C . GLN A 1 86 ? 9.425 0.534 -15.464 1.00 87.50 86 GLN A C 1
ATOM 677 O O . GLN A 1 86 ? 8.835 -0.544 -15.583 1.00 87.50 86 GLN A O 1
ATOM 682 N N . PHE A 1 87 ? 8.899 1.580 -14.842 1.00 87.38 87 PHE A N 1
ATOM 683 C CA . PHE A 1 87 ? 7.525 1.589 -14.371 1.00 87.38 87 PHE A CA 1
ATOM 684 C C . PHE A 1 87 ? 6.864 2.936 -14.649 1.00 87.38 87 PHE A C 1
ATOM 686 O O . PHE A 1 87 ? 7.518 3.941 -14.937 1.00 87.38 87 PHE A O 1
ATOM 693 N N . VAL A 1 88 ? 5.542 2.924 -14.596 1.00 86.75 88 VAL A N 1
ATOM 694 C CA . VAL A 1 88 ? 4.716 4.111 -14.789 1.00 86.75 88 VAL A CA 1
ATOM 695 C C . VAL A 1 88 ? 4.634 4.916 -13.495 1.00 86.75 88 VAL A C 1
ATOM 697 O O . VAL A 1 88 ? 4.230 4.387 -12.458 1.00 86.75 88 VAL A O 1
ATOM 700 N N . SER A 1 89 ? 4.937 6.209 -13.568 1.00 85.44 89 SER A N 1
ATOM 701 C CA . SER A 1 89 ? 4.767 7.150 -12.463 1.00 85.44 89 SER A CA 1
ATOM 702 C C . SER A 1 89 ? 3.897 8.339 -12.876 1.00 85.44 89 SER A C 1
ATOM 704 O O . SER A 1 89 ? 3.617 8.563 -14.051 1.00 85.44 89 SER A O 1
ATOM 706 N N . ILE A 1 90 ? 3.442 9.113 -11.892 1.00 84.38 90 ILE A N 1
ATOM 707 C CA . ILE A 1 90 ? 2.785 10.405 -12.104 1.00 84.38 90 ILE A CA 1
ATOM 708 C C . ILE A 1 90 ? 3.595 11.511 -11.434 1.00 84.38 90 ILE A C 1
ATOM 710 O O . ILE A 1 90 ? 4.150 11.311 -10.351 1.00 84.38 90 ILE A O 1
ATOM 714 N N . LEU A 1 91 ? 3.631 12.6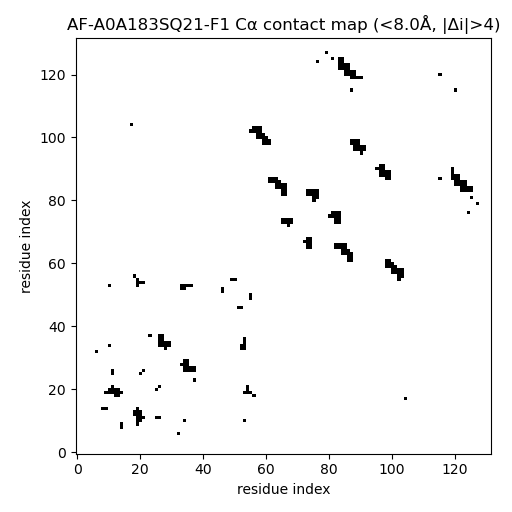88 -12.057 1.00 85.31 91 LEU A N 1
ATOM 715 C CA . LEU A 1 91 ? 4.165 13.900 -11.445 1.00 85.31 91 LEU A CA 1
ATOM 716 C C . LEU A 1 91 ? 3.003 14.689 -10.843 1.00 85.31 91 LEU A C 1
ATOM 718 O O . LEU A 1 91 ? 2.131 15.178 -11.562 1.00 85.31 91 LEU A O 1
ATOM 722 N N . ARG A 1 92 ? 2.965 14.786 -9.514 1.00 84.06 92 ARG A N 1
ATOM 723 C CA . ARG A 1 92 ? 1.936 15.558 -8.809 1.00 84.06 92 ARG A CA 1
ATOM 724 C C . ARG A 1 92 ? 2.147 17.053 -9.042 1.00 84.06 92 ARG A C 1
ATOM 726 O O . ARG A 1 92 ? 3.266 17.494 -9.286 1.00 84.06 92 ARG A O 1
ATOM 733 N N . GLN A 1 93 ? 1.095 17.852 -8.855 1.00 85.19 93 GLN A N 1
ATOM 734 C CA . GLN A 1 93 ? 1.191 19.322 -8.878 1.00 85.19 93 GLN A CA 1
ATOM 735 C C . GLN A 1 93 ? 2.206 19.868 -7.857 1.00 85.19 93 GLN A C 1
ATOM 737 O O . GLN A 1 93 ? 2.763 20.941 -8.048 1.00 85.19 93 GLN A O 1
ATOM 742 N N . THR A 1 94 ? 2.492 19.101 -6.800 1.00 88.81 94 THR A N 1
ATOM 743 C CA . THR A 1 94 ? 3.541 19.395 -5.814 1.00 88.81 94 THR A CA 1
ATOM 744 C C . THR A 1 94 ? 4.968 19.215 -6.347 1.00 88.81 94 THR A C 1
ATOM 746 O O . THR A 1 94 ? 5.920 19.454 -5.611 1.00 88.81 94 THR A O 1
ATOM 749 N N . GLY A 1 95 ? 5.144 18.749 -7.588 1.00 86.50 95 GLY A N 1
ATOM 750 C CA . GLY A 1 95 ? 6.446 18.462 -8.197 1.00 86.50 95 GLY A CA 1
ATOM 751 C C . GLY A 1 95 ? 7.061 17.123 -7.779 1.00 86.50 95 GLY A C 1
ATOM 752 O O . GLY A 1 95 ? 8.195 16.830 -8.144 1.00 86.50 95 GLY A O 1
ATOM 753 N N . GLN A 1 96 ? 6.337 16.297 -7.021 1.00 86.44 96 GLN A N 1
ATOM 754 C CA . GLN A 1 96 ? 6.817 14.990 -6.573 1.00 86.44 96 GLN A CA 1
ATOM 755 C C . GLN A 1 96 ? 6.331 13.865 -7.487 1.00 86.44 96 GLN A C 1
ATOM 757 O O . GLN A 1 96 ? 5.143 13.787 -7.816 1.00 86.44 96 GLN A O 1
ATOM 762 N N . TRP A 1 97 ? 7.246 12.964 -7.839 1.00 86.94 97 TRP A N 1
ATOM 763 C CA . TRP A 1 97 ? 6.921 11.703 -8.497 1.00 86.94 97 TRP A CA 1
ATOM 764 C C . TRP A 1 97 ? 6.269 10.729 -7.514 1.00 86.94 97 TRP A C 1
ATOM 766 O O . TRP A 1 97 ? 6.703 10.609 -6.369 1.00 86.94 97 TRP A O 1
ATOM 776 N N . ALA A 1 98 ? 5.239 10.019 -7.964 1.00 87.12 98 ALA A N 1
ATOM 777 C CA . ALA A 1 98 ? 4.524 9.031 -7.166 1.00 87.12 98 ALA A CA 1
ATOM 778 C C . ALA A 1 98 ? 3.998 7.882 -8.033 1.00 87.12 98 ALA A C 1
ATOM 780 O O . ALA A 1 98 ? 3.896 8.007 -9.256 1.00 87.12 98 ALA A O 1
ATOM 781 N N . PHE A 1 99 ? 3.624 6.776 -7.388 1.00 88.56 99 PHE A N 1
ATOM 782 C CA . PHE A 1 99 ? 2.806 5.754 -8.033 1.00 88.56 99 PHE A CA 1
ATOM 783 C C . PHE A 1 99 ? 1.418 6.317 -8.376 1.00 88.56 99 PHE A C 1
ATOM 785 O O . PHE A 1 99 ? 0.943 7.234 -7.689 1.00 88.56 99 PHE A O 1
ATOM 792 N N . PRO A 1 100 ? 0.761 5.788 -9.425 1.00 86.31 100 PRO A N 1
ATOM 793 C CA . PRO A 1 100 ? -0.596 6.168 -9.812 1.00 86.31 100 PRO A CA 1
ATOM 794 C C . PRO A 1 100 ? -1.637 5.558 -8.855 1.00 86.31 100 PRO A C 1
ATOM 796 O O . PRO A 1 100 ? -2.508 4.793 -9.260 1.00 86.31 100 PRO A O 1
ATOM 799 N N . GLY A 1 101 ? -1.501 5.861 -7.564 1.00 85.81 101 GLY A N 1
ATOM 800 C CA . GLY A 1 101 ? -2.336 5.328 -6.499 1.00 85.81 101 GLY A CA 1
ATOM 801 C C . GLY A 1 101 ? -3.738 5.916 -6.466 1.00 85.81 101 GLY A C 1
ATOM 802 O O . GLY A 1 101 ? -3.961 7.073 -6.827 1.00 85.81 101 GLY A O 1
ATOM 803 N N . VAL A 1 102 ? -4.674 5.119 -5.963 1.00 82.88 102 VAL A N 1
ATOM 804 C CA . VAL A 1 102 ? -6.073 5.492 -5.741 1.00 82.88 102 VAL A CA 1
ATOM 805 C C . VAL A 1 102 ? -6.507 5.105 -4.328 1.00 82.88 102 VAL A C 1
ATOM 807 O O . VAL A 1 102 ? -6.149 4.045 -3.815 1.00 82.88 102 VAL A O 1
ATOM 810 N N . SER A 1 103 ? -7.297 5.956 -3.674 1.00 82.25 103 SER A N 1
ATOM 811 C CA . SER A 1 103 ? -8.015 5.576 -2.451 1.00 82.25 103 SER A CA 1
ATOM 812 C C . SER A 1 103 ? -9.211 4.707 -2.824 1.00 82.25 103 SER A C 1
ATOM 814 O O . SER A 1 103 ? -9.968 5.065 -3.728 1.00 82.25 103 SER A O 1
ATOM 816 N N . HIS A 1 104 ? -9.401 3.581 -2.141 1.00 66.50 104 HIS A N 1
ATOM 817 C CA . HIS A 1 104 ? -10.472 2.643 -2.465 1.00 66.50 104 HIS A CA 1
ATOM 818 C C . HIS A 1 104 ? -11.808 3.124 -1.882 1.00 66.50 104 HIS A C 1
ATOM 820 O O . HIS A 1 104 ? -12.211 2.629 -0.840 1.00 66.50 104 HIS A O 1
ATOM 826 N N . ASP A 1 105 ? -12.456 4.094 -2.540 1.00 57.44 105 ASP A N 1
ATOM 827 C CA . ASP A 1 105 ? -13.751 4.663 -2.110 1.00 57.44 105 ASP A CA 1
ATOM 828 C C . ASP A 1 105 ? -14.729 5.015 -3.236 1.00 57.44 105 ASP A C 1
ATOM 830 O O . ASP A 1 105 ? -15.809 5.554 -2.984 1.00 57.44 105 ASP A O 1
ATOM 834 N N . THR A 1 106 ? -14.393 4.725 -4.486 1.00 47.91 106 THR A N 1
ATOM 835 C CA . THR A 1 106 ? -15.261 5.022 -5.625 1.00 47.91 106 THR A CA 1
ATOM 836 C C . THR A 1 106 ? -15.668 3.718 -6.287 1.00 47.91 106 THR A C 1
ATOM 838 O O . THR A 1 106 ? -14.835 3.012 -6.843 1.00 47.91 106 THR A O 1
ATOM 841 N N . TYR A 1 107 ? -16.968 3.418 -6.247 1.00 44.56 107 TYR A N 1
ATOM 842 C CA . TYR A 1 107 ? -17.641 2.327 -6.971 1.00 44.56 107 TYR A CA 1
ATOM 843 C C . TYR A 1 107 ? -17.556 2.440 -8.501 1.00 44.56 107 TYR A C 1
ATOM 845 O O . TYR A 1 107 ? -18.301 1.774 -9.209 1.00 44.56 107 TYR A O 1
ATOM 853 N N . ASP A 1 108 ? -16.642 3.256 -9.007 1.00 40.91 108 ASP A N 1
ATOM 854 C CA . ASP A 1 108 ? -16.431 3.487 -10.421 1.00 40.91 108 ASP A CA 1
ATOM 855 C C . ASP A 1 108 ? -14.951 3.250 -10.711 1.00 40.91 108 ASP A C 1
ATOM 857 O O . ASP A 1 108 ? -14.134 4.161 -10.826 1.00 40.91 108 ASP A O 1
ATOM 861 N N . PHE A 1 109 ? -14.577 1.972 -10.736 1.00 43.34 109 PHE A N 1
ATOM 862 C CA . PHE A 1 109 ? -13.372 1.557 -11.439 1.00 43.34 109 PHE A CA 1
ATOM 863 C C . PHE A 1 109 ? -13.725 1.437 -12.921 1.00 43.34 109 PHE A C 1
ATOM 865 O O . PHE A 1 109 ? -13.752 0.337 -13.470 1.00 43.34 109 PHE A O 1
ATOM 872 N N . SER A 1 110 ? -13.958 2.567 -13.587 1.00 36.12 110 SER A N 1
ATOM 873 C CA . SER A 1 110 ? -13.487 2.649 -14.957 1.00 36.12 110 SER A CA 1
ATOM 874 C C . SER A 1 110 ? -11.986 2.910 -14.844 1.00 36.12 110 SER A C 1
ATOM 876 O O . SER A 1 110 ? -11.508 3.997 -14.525 1.00 36.12 110 SER A O 1
ATOM 878 N N . ALA A 1 111 ? -11.188 1.859 -15.035 1.00 44.75 111 ALA A N 1
ATOM 879 C CA . ALA A 1 111 ? -9.808 2.053 -15.456 1.00 44.75 111 ALA A CA 1
ATOM 880 C C . ALA A 1 111 ? -9.855 2.533 -16.915 1.00 44.75 111 ALA A C 1
ATOM 882 O O . ALA A 1 111 ? -9.397 1.839 -17.820 1.00 44.75 111 ALA A O 1
ATOM 883 N N . ASP A 1 112 ? -10.504 3.675 -17.153 1.00 36.28 112 ASP A N 1
ATOM 884 C CA . ASP A 1 112 ? -10.505 4.299 -18.458 1.00 36.28 112 ASP A CA 1
ATOM 885 C C . ASP A 1 112 ? -9.054 4.627 -18.762 1.00 36.28 112 ASP A C 1
ATOM 887 O O . ASP A 1 112 ? -8.327 5.183 -17.935 1.00 36.28 112 ASP A O 1
ATOM 891 N N . SER A 1 113 ? -8.624 4.145 -19.923 1.00 38.94 113 SER A N 1
ATOM 892 C CA . SER A 1 113 ? -7.256 4.168 -20.417 1.00 38.94 113 SER A CA 1
ATOM 893 C C . SER A 1 113 ? -6.492 5.401 -19.939 1.00 38.94 113 SER A C 1
ATOM 895 O O . SER A 1 113 ? -6.737 6.517 -20.400 1.00 38.94 113 SER A O 1
ATOM 897 N N . VAL A 1 114 ? -5.535 5.202 -19.034 1.00 44.69 114 VAL A N 1
ATOM 898 C CA . VAL A 1 114 ? -4.580 6.257 -18.713 1.00 44.69 114 VAL A CA 1
ATOM 899 C C . VAL A 1 114 ? -3.586 6.303 -19.868 1.00 44.69 114 VAL A C 1
ATOM 901 O O . VAL A 1 114 ? -2.736 5.428 -20.019 1.00 44.69 114 VAL A O 1
ATOM 904 N N . SER A 1 115 ? -3.727 7.306 -20.729 1.00 41.06 115 SER A N 1
ATOM 905 C CA . SER A 1 115 ? -2.744 7.597 -21.769 1.00 41.06 115 SER A CA 1
ATOM 906 C C . SER A 1 115 ? -1.491 8.160 -21.108 1.00 41.06 115 SER A C 1
ATOM 908 O O . SER A 1 115 ? -1.488 9.288 -20.618 1.00 41.06 115 SER A O 1
ATOM 910 N N . PHE A 1 116 ? -0.424 7.367 -21.067 1.00 47.84 116 PHE A N 1
ATOM 911 C CA . PHE A 1 116 ? 0.841 7.786 -20.472 1.00 47.84 116 PHE A CA 1
ATOM 912 C C . PHE A 1 116 ? 1.659 8.597 -21.470 1.00 47.84 116 PHE A C 1
ATOM 914 O O . PHE A 1 116 ? 2.000 8.118 -22.554 1.00 47.84 116 PHE A O 1
ATOM 921 N N . ASN A 1 117 ? 2.023 9.819 -21.086 1.00 50.53 117 ASN A N 1
ATOM 922 C CA . ASN A 1 117 ? 3.070 10.547 -21.787 1.00 50.53 117 ASN A CA 1
ATOM 923 C C . ASN A 1 117 ? 4.408 9.822 -21.526 1.00 50.53 117 ASN A C 1
ATOM 925 O O . ASN A 1 117 ? 4.712 9.550 -20.364 1.00 50.53 117 ASN A O 1
ATOM 929 N N . PRO A 1 118 ? 5.239 9.532 -22.546 1.00 55.25 118 PRO A N 1
ATOM 930 C CA . PRO A 1 118 ? 6.572 8.956 -22.349 1.00 55.25 118 PRO A CA 1
ATOM 931 C C . PRO A 1 118 ? 7.447 9.701 -21.326 1.00 55.25 118 PRO A C 1
ATOM 933 O O . PRO A 1 118 ? 8.281 9.075 -20.679 1.00 55.25 118 PRO A O 1
ATOM 936 N N . ALA A 1 119 ? 7.222 11.006 -21.119 1.00 53.09 119 ALA A N 1
ATOM 937 C CA . ALA A 1 119 ? 7.889 11.804 -20.085 1.00 53.09 119 ALA A CA 1
ATOM 938 C C . ALA A 1 119 ? 7.572 11.364 -18.640 1.00 53.09 119 ALA A C 1
ATOM 940 O O . ALA A 1 119 ? 8.248 11.797 -17.714 1.00 53.09 119 ALA A O 1
ATOM 941 N N . GLN A 1 120 ? 6.547 10.531 -18.439 1.00 53.69 120 GLN A N 1
ATOM 942 C CA . GLN A 1 120 ? 6.097 10.012 -17.142 1.00 53.69 120 GLN A CA 1
ATOM 943 C C . GLN A 1 120 ? 6.515 8.547 -16.909 1.00 53.69 120 GLN A C 1
ATOM 945 O O . GLN A 1 120 ? 6.050 7.894 -15.975 1.00 53.69 120 GLN A O 1
ATOM 950 N N . ILE A 1 121 ? 7.386 8.007 -17.766 1.00 59.34 121 ILE A N 1
ATOM 951 C CA . ILE A 1 121 ? 8.000 6.693 -17.566 1.00 59.34 121 ILE A CA 1
ATOM 952 C C . ILE A 1 121 ? 9.298 6.900 -16.795 1.00 59.34 121 ILE A C 1
ATOM 954 O O . ILE A 1 121 ? 10.251 7.479 -17.316 1.00 59.34 121 ILE A O 1
ATOM 958 N N . GLN A 1 122 ? 9.346 6.389 -15.566 1.00 61.62 122 GLN A N 1
ATOM 959 C CA . GLN A 1 122 ? 10.546 6.447 -14.745 1.00 61.62 122 GLN A CA 1
ATOM 960 C C . GLN A 1 122 ? 11.333 5.141 -14.861 1.00 61.62 122 GLN A C 1
ATOM 962 O O . GLN A 1 122 ? 10.788 4.032 -14.827 1.00 61.62 122 GLN A O 1
ATOM 967 N N . GLU A 1 123 ? 12.651 5.274 -14.956 1.00 63.56 123 GLU A N 1
ATOM 968 C CA . GLU A 1 123 ? 13.572 4.146 -14.870 1.00 63.56 123 GLU A CA 1
ATOM 969 C C . GLU A 1 123 ? 13.997 3.964 -13.414 1.00 63.56 123 GLU A C 1
ATOM 971 O O . GLU A 1 123 ? 14.414 4.924 -12.758 1.00 63.56 123 GLU A O 1
ATOM 976 N N . HIS A 1 124 ? 13.891 2.740 -12.898 1.00 58.03 124 HIS A N 1
ATOM 977 C CA . HIS A 1 124 ? 14.409 2.412 -11.577 1.00 58.03 124 HIS A CA 1
ATOM 978 C C . HIS A 1 124 ? 15.437 1.300 -11.685 1.00 58.03 124 HIS A C 1
ATOM 980 O O . HIS A 1 124 ? 15.204 0.236 -12.260 1.00 58.03 124 HIS A O 1
ATOM 986 N N . LEU A 1 125 ? 16.606 1.570 -11.122 1.00 46.88 125 LEU A N 1
ATOM 987 C CA . LEU A 1 125 ? 17.706 0.627 -11.066 1.00 46.88 125 LEU A CA 1
ATOM 988 C C . LEU A 1 125 ? 17.417 -0.321 -9.902 1.00 46.88 125 LEU A C 1
ATOM 990 O O . LEU A 1 125 ? 17.190 0.126 -8.781 1.00 46.88 125 LEU A O 1
ATOM 994 N N . GLY A 1 126 ? 17.326 -1.621 -10.196 1.00 39.81 126 GLY A N 1
ATOM 995 C CA . GLY A 1 126 ? 16.890 -2.635 -9.238 1.00 39.81 126 GLY A CA 1
ATOM 996 C C . GLY A 1 126 ? 17.642 -2.563 -7.907 1.00 39.81 126 GLY A C 1
ATOM 997 O O . GLY A 1 126 ? 18.836 -2.272 -7.882 1.00 39.81 126 GLY A O 1
ATOM 998 N N . PHE A 1 127 ? 16.920 -2.845 -6.818 1.00 40.47 127 PHE A N 1
ATOM 999 C CA . PHE A 1 127 ? 17.385 -2.819 -5.431 1.00 40.47 127 PHE A CA 1
ATOM 1000 C C . PHE A 1 127 ? 18.825 -3.331 -5.271 1.00 40.47 127 PHE A C 1
ATOM 1002 O O . PHE A 1 127 ? 19.088 -4.536 -5.293 1.00 40.47 127 PHE A O 1
ATOM 1009 N N . GLY A 1 128 ? 19.760 -2.396 -5.090 1.00 35.50 128 GLY A N 1
ATOM 1010 C CA . GLY A 1 128 ? 21.084 -2.688 -4.568 1.00 35.50 128 GLY A CA 1
ATOM 1011 C C . GLY A 1 128 ? 20.945 -2.979 -3.082 1.00 35.50 128 GLY A C 1
ATOM 1012 O O . GLY A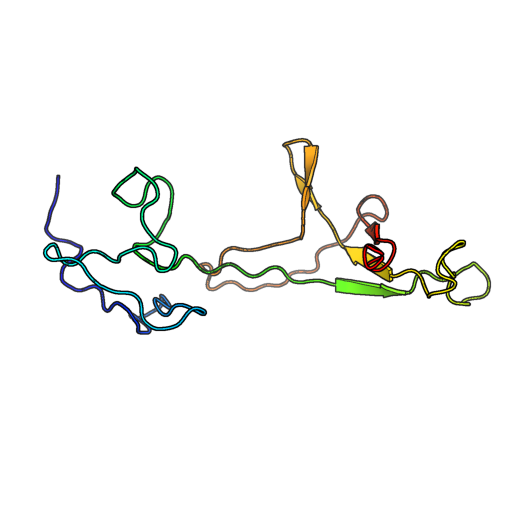 1 128 ? 20.649 -2.076 -2.299 1.00 35.50 128 GLY A O 1
ATOM 1013 N N . GLY A 1 129 ? 21.121 -4.242 -2.693 1.00 33.34 129 GLY A N 1
ATOM 1014 C CA . GLY A 1 129 ? 21.355 -4.580 -1.296 1.00 33.34 129 GLY A CA 1
ATOM 1015 C C . GLY A 1 129 ? 22.547 -3.765 -0.807 1.00 33.34 129 GLY A C 1
ATOM 1016 O O . GLY A 1 129 ? 23.611 -3.798 -1.426 1.00 33.34 129 GLY A O 1
ATOM 1017 N N . LYS A 1 130 ? 22.355 -2.992 0.263 1.00 34.66 130 LYS A N 1
ATOM 1018 C CA . LYS A 1 130 ? 23.470 -2.349 0.953 1.00 34.66 130 LYS A CA 1
ATOM 1019 C C . LYS A 1 130 ? 24.344 -3.464 1.523 1.00 34.66 130 LYS A C 1
ATOM 1021 O O . LYS A 1 130 ? 23.921 -4.161 2.442 1.00 34.66 130 LYS A O 1
ATOM 1026 N N . GLY A 1 131 ? 25.518 -3.656 0.925 1.00 34.09 131 GLY A N 1
ATOM 1027 C CA . GLY A 1 131 ? 26.633 -4.299 1.605 1.00 34.09 131 GLY A CA 1
ATOM 1028 C C . GLY A 1 131 ? 26.944 -3.505 2.872 1.00 34.09 131 GLY A C 1
ATOM 1029 O O . GLY A 1 131 ? 26.851 -2.277 2.861 1.00 34.09 131 GLY A O 1
ATOM 1030 N N . THR A 1 132 ? 27.189 -4.255 3.940 1.00 37.00 132 THR A N 1
ATOM 1031 C CA . THR A 1 132 ? 27.533 -3.827 5.303 1.00 37.00 132 THR A CA 1
ATOM 1032 C C . THR A 1 132 ? 28.634 -2.785 5.364 1.00 37.00 132 THR A C 1
ATOM 1034 O O . THR A 1 132 ? 29.607 -2.952 4.594 1.00 37.00 132 THR A O 1
#

InterPro domains:
  IPR015797 NUDIX hydrolase-like domain superfamily [SSF55811] (8-101)
  IPR039989 ADP-ribos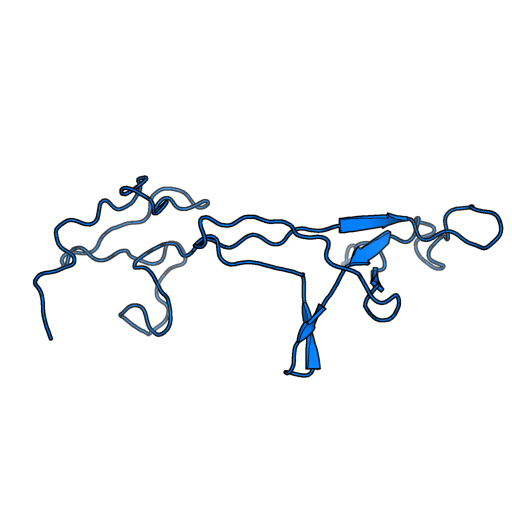e pyrophosphatase, mitochondrial [PTHR13030] (9-104)
  IPR059114 NUDT9-like, N-terminal domain [PF25969] (7-54)

Mean predicted aligned error: 9.71 Å

Nearest PDB structures (foldseek):
  1qvj-assembly1_A  TM=9.455E-01  e=1.131E-07  Homo sapiens
  8ipa-assembly1_ib  TM=1.741E-01  e=7.501E+00  Triticum aestivum

Sequence (132 aa):
MPTTGFKDIKFNSVDRLINRTSHLGKYAIDEHGLPLNPCGRTGIQGRGCLRYWGPNHAADPIVSRWKVNSADKRCLHESSQRPILQFVSILRQTGQWAFPGVSHDTYDFSADSVSFNPAQIQEHLGFGGKGT

Secondary structure (DSSP, 8-state):
---SSSTT--TTSEETTEE---TT-PPPB-TTS-BPPTT---S--S-TT-SSSS---EE----EEE-B-TTSPBPBPTTT-PBPEEEE-EE-TTS-EE---EES--S----------GGGEEEE--------

Solvent-accessible surface area (backbone atoms only — not comparable to full-atom values): 8917 Å² total; per-residue (Å²): 127,92,80,84,77,64,87,80,63,49,73,66,31,72,41,90,91,42,71,32,48,47,99,88,46,86,59,56,64,49,100,86,73,45,62,47,60,84,90,53,89,80,90,72,81,83,56,80,93,50,92,47,82,59,49,75,63,66,48,66,64,81,56,70,49,73,38,57,48,99,80,74,43,71,37,58,37,88,88,79,69,42,69,28,40,29,34,56,40,39,75,44,96,86,74,46,78,38,66,63,54,44,69,76,79,62,100,68,81,71,81,65,81,80,83,76,58,77,90,37,56,44,79,45,79,68,88,75,78,81,78,131